Protein AF-Q5Y157-F1 (afdb_monomer)

Structure (mmCIF, N/CA/C/O backbone):
data_AF-Q5Y157-F1
#
_entry.id   AF-Q5Y157-F1
#
loop_
_atom_site.group_PDB
_atom_site.id
_atom_site.type_symbol
_atom_site.label_atom_id
_atom_site.label_alt_id
_atom_site.label_comp_id
_atom_site.label_asym_id
_atom_site.label_entity_id
_atom_site.label_seq_id
_atom_site.pdbx_PDB_ins_code
_atom_site.Cartn_x
_atom_site.Cartn_y
_atom_site.Cartn_z
_atom_site.occupancy
_atom_site.B_iso_or_equiv
_atom_site.auth_seq_id
_atom_site.auth_comp_id
_atom_site.auth_asym_id
_atom_site.auth_atom_id
_atom_site.pdbx_PDB_model_num
ATOM 1 N N . MET A 1 1 ? 39.572 37.199 -16.448 1.00 66.06 1 MET A N 1
ATOM 2 C CA . MET A 1 1 ? 38.374 36.848 -17.246 1.00 66.06 1 MET A CA 1
ATOM 3 C C . MET A 1 1 ? 37.875 35.382 -17.143 1.00 66.06 1 MET A C 1
ATOM 5 O O . MET A 1 1 ? 37.014 35.049 -17.941 1.00 66.06 1 MET A O 1
ATOM 9 N N . PRO A 1 2 ? 38.259 34.514 -16.171 1.00 77.75 2 PRO A N 1
ATOM 10 C CA . PRO A 1 2 ? 37.656 33.168 -16.061 1.00 77.75 2 PRO A CA 1
ATOM 11 C C . PRO A 1 2 ? 36.491 33.070 -15.055 1.00 77.75 2 PRO A C 1
ATOM 13 O O . PRO A 1 2 ? 35.613 32.232 -15.211 1.00 77.75 2 PRO A O 1
ATOM 16 N N . TRP A 1 3 ? 36.434 33.949 -14.047 1.00 80.25 3 TRP A N 1
ATOM 17 C CA . TRP A 1 3 ? 35.449 33.855 -12.958 1.00 80.25 3 TRP A CA 1
ATOM 18 C C . TRP A 1 3 ? 34.000 34.072 -13.414 1.00 80.25 3 TRP A C 1
ATOM 20 O O . TRP A 1 3 ? 33.101 33.369 -12.970 1.00 80.25 3 TRP A O 1
ATOM 30 N N . LYS A 1 4 ? 33.761 35.008 -14.345 1.00 85.00 4 LYS A N 1
ATOM 31 C CA . LYS A 1 4 ? 32.413 35.263 -14.883 1.00 85.00 4 LYS A CA 1
ATOM 32 C C . LYS A 1 4 ? 31.876 34.053 -15.656 1.00 85.00 4 LYS A C 1
ATOM 34 O O . LYS A 1 4 ? 30.722 33.690 -15.478 1.00 85.00 4 LYS A O 1
ATOM 39 N N . ALA A 1 5 ? 32.724 33.402 -16.455 1.00 84.88 5 ALA A N 1
ATOM 40 C CA . ALA A 1 5 ? 32.369 32.171 -17.157 1.00 84.88 5 ALA A CA 1
ATOM 41 C C . ALA A 1 5 ? 32.117 31.016 -16.176 1.00 84.88 5 ALA A C 1
ATOM 43 O O . ALA A 1 5 ? 31.169 30.260 -16.353 1.00 84.88 5 ALA A O 1
ATOM 44 N N . LEU A 1 6 ? 32.912 30.933 -15.104 1.00 83.56 6 LEU A N 1
ATOM 45 C C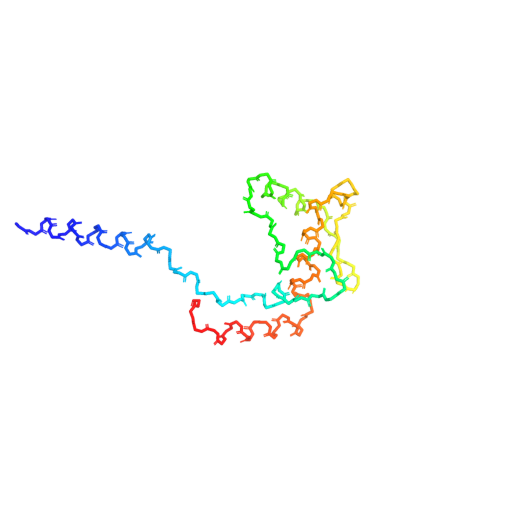A . LEU A 1 6 ? 32.748 29.930 -14.054 1.00 83.56 6 LEU A CA 1
ATOM 46 C C . LEU A 1 6 ? 31.437 30.130 -13.281 1.00 83.56 6 LEU A C 1
ATOM 48 O O . LEU A 1 6 ? 30.729 29.163 -13.040 1.00 83.56 6 LEU A O 1
ATOM 52 N N . MET A 1 7 ? 31.053 31.376 -12.988 1.00 85.44 7 MET A N 1
ATOM 53 C CA . MET A 1 7 ? 29.752 31.709 -12.394 1.00 85.44 7 MET A CA 1
ATOM 54 C C . MET A 1 7 ? 28.578 31.364 -13.309 1.00 85.44 7 MET A C 1
ATOM 56 O O . MET A 1 7 ? 27.591 30.809 -12.836 1.00 85.44 7 MET A O 1
ATOM 60 N N . ILE A 1 8 ? 28.688 31.637 -14.612 1.00 83.69 8 ILE A N 1
ATOM 61 C CA . ILE A 1 8 ? 27.650 31.275 -15.589 1.00 83.69 8 ILE A CA 1
ATOM 62 C C . ILE A 1 8 ? 27.525 29.750 -15.701 1.00 83.69 8 ILE A C 1
ATOM 64 O O . ILE A 1 8 ? 26.412 29.233 -15.698 1.00 83.69 8 ILE A O 1
ATOM 68 N N . LEU A 1 9 ? 28.645 29.022 -15.732 1.00 82.56 9 LEU A N 1
ATOM 69 C CA . LEU A 1 9 ? 28.658 27.558 -15.748 1.00 82.56 9 LEU A CA 1
ATOM 70 C C . LEU A 1 9 ? 28.011 26.979 -14.481 1.00 82.56 9 LEU A C 1
ATOM 72 O O . LEU A 1 9 ? 27.213 26.048 -14.563 1.00 82.56 9 LEU A O 1
ATOM 76 N N . LEU A 1 10 ? 28.317 27.557 -13.317 1.00 80.75 10 LEU A N 1
ATOM 77 C CA . LEU A 1 10 ? 27.784 27.114 -12.031 1.00 80.75 10 LEU A CA 1
ATOM 78 C C . LEU A 1 10 ? 26.271 27.370 -11.949 1.00 80.75 10 LEU A C 1
ATOM 80 O O . LEU A 1 10 ? 25.532 26.463 -11.572 1.00 80.75 10 LEU A O 1
ATOM 84 N N . LEU A 1 11 ? 25.793 28.528 -12.425 1.00 79.31 11 LEU A N 1
ATOM 85 C CA . LEU A 1 11 ? 24.358 28.815 -12.569 1.00 79.31 11 LEU A CA 1
ATOM 86 C C . LEU A 1 11 ? 23.661 27.873 -13.569 1.00 79.31 11 LEU A C 1
ATOM 88 O O . LEU A 1 11 ? 22.538 27.426 -13.344 1.00 79.31 11 LEU A O 1
ATOM 92 N N . PHE A 1 12 ? 24.310 27.549 -14.688 1.00 72.50 12 PHE A N 1
ATOM 93 C CA . PHE A 1 12 ? 23.736 26.648 -15.689 1.00 72.50 12 PHE A CA 1
ATOM 94 C C . PHE A 1 12 ? 23.674 25.198 -15.180 1.00 72.50 12 PHE A C 1
ATOM 96 O O . PHE A 1 12 ? 22.712 24.475 -15.421 1.00 72.50 12 PHE A O 1
ATOM 103 N N . SER A 1 13 ? 24.668 24.774 -14.399 1.00 66.62 13 SER A N 1
ATOM 104 C CA . SER A 1 13 ? 24.667 23.456 -13.759 1.00 66.62 13 SER A CA 1
ATOM 105 C C . SER A 1 13 ? 23.609 23.334 -12.655 1.00 66.62 13 SER A C 1
ATOM 107 O O . SER A 1 13 ? 22.943 22.304 -12.555 1.00 66.62 13 SER A O 1
ATOM 109 N N . SER A 1 14 ? 23.385 24.394 -11.870 1.00 63.56 14 SER A N 1
ATOM 110 C CA . SER A 1 14 ? 22.381 24.397 -10.802 1.00 63.56 14 SER A CA 1
ATOM 111 C C . SER A 1 14 ? 20.953 24.507 -11.342 1.00 63.56 14 SER A C 1
ATOM 113 O O . SER A 1 14 ? 20.039 23.906 -10.778 1.00 63.56 14 SER A O 1
ATOM 115 N N . THR A 1 15 ? 20.752 25.179 -12.480 1.00 60.84 15 THR A N 1
ATOM 116 C CA . THR A 1 15 ? 19.462 25.160 -13.191 1.00 60.84 15 THR A CA 1
ATOM 117 C C . THR A 1 15 ? 19.161 23.776 -13.764 1.00 60.84 15 THR A C 1
ATOM 119 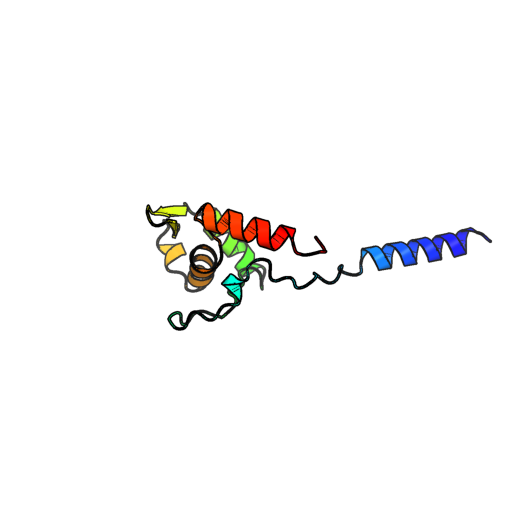O O . THR A 1 15 ? 18.060 23.276 -13.571 1.00 60.84 15 THR A O 1
ATOM 122 N N . GLN A 1 16 ? 20.141 23.075 -14.343 1.00 56.38 16 GLN A N 1
ATOM 123 C CA . GLN A 1 16 ? 19.964 21.686 -14.800 1.00 56.38 16 GLN A CA 1
ATOM 124 C C . GLN A 1 16 ? 19.687 20.701 -13.646 1.00 56.38 16 GLN A C 1
ATOM 126 O O . GLN A 1 16 ? 18.966 19.724 -13.838 1.00 56.38 16 GLN A O 1
ATOM 131 N N . ALA A 1 17 ? 20.216 20.961 -12.444 1.00 54.53 17 ALA A N 1
ATOM 132 C CA . ALA A 1 17 ? 19.930 20.170 -11.242 1.00 54.53 17 ALA A CA 1
ATOM 133 C C . ALA A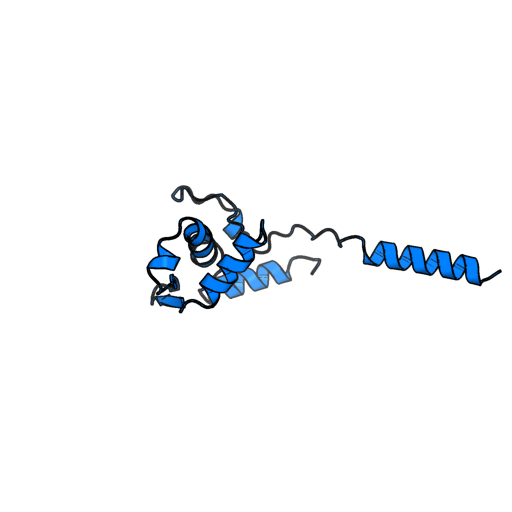 1 17 ? 18.547 20.459 -10.625 1.00 54.53 17 ALA A C 1
ATOM 135 O O . ALA A 1 17 ? 18.016 19.622 -9.897 1.00 54.53 17 ALA A O 1
ATOM 136 N N . THR A 1 18 ? 17.968 21.629 -10.910 1.00 48.66 18 THR A N 1
ATOM 137 C CA . THR A 1 18 ? 16.651 22.063 -10.410 1.00 48.66 18 THR A CA 1
ATOM 138 C C . THR A 1 18 ? 15.536 21.946 -11.443 1.00 48.66 18 THR A C 1
ATOM 140 O O . THR A 1 18 ? 14.371 22.116 -11.087 1.00 48.66 18 THR A O 1
ATOM 143 N N . ILE A 1 19 ? 15.838 21.582 -12.696 1.00 46.62 19 ILE A N 1
ATOM 144 C CA . ILE A 1 19 ? 14.820 21.024 -13.585 1.00 46.62 19 ILE A CA 1
ATOM 145 C C . ILE A 1 19 ? 14.368 19.730 -12.909 1.00 46.62 19 ILE A C 1
ATOM 147 O O . ILE A 1 19 ? 15.183 18.808 -12.798 1.00 46.62 19 ILE A O 1
ATOM 151 N N . PRO A 1 20 ? 13.105 19.615 -12.451 1.00 45.97 20 PRO A N 1
ATOM 152 C CA . PRO A 1 20 ? 12.600 18.321 -12.046 1.00 45.97 20 PRO A CA 1
ATOM 153 C C . PRO A 1 20 ? 12.775 17.455 -13.282 1.00 45.97 20 PRO A C 1
ATOM 155 O O . PRO A 1 20 ? 12.138 17.732 -14.304 1.00 45.97 20 PRO A O 1
ATOM 158 N N . ARG A 1 21 ? 13.705 16.484 -13.235 1.00 50.16 21 ARG A N 1
ATOM 159 C CA . ARG A 1 21 ? 13.812 15.434 -14.249 1.00 50.16 21 ARG A CA 1
ATOM 160 C C . ARG A 1 21 ? 12.381 15.012 -14.463 1.00 50.16 21 ARG A C 1
ATOM 162 O O . ARG A 1 21 ? 11.786 14.502 -13.516 1.00 50.16 21 ARG A O 1
ATOM 169 N N . ARG A 1 22 ? 11.800 15.391 -15.612 1.00 47.72 22 ARG A N 1
ATOM 170 C CA . ARG A 1 22 ? 10.385 15.177 -15.915 1.00 47.72 22 ARG A CA 1
ATOM 171 C C . ARG A 1 22 ? 10.147 13.745 -15.510 1.00 47.72 22 ARG A C 1
ATOM 173 O O . ARG A 1 22 ? 10.757 12.882 -16.133 1.00 47.72 22 ARG A O 1
ATOM 180 N N . TRP A 1 23 ? 9.403 13.537 -14.421 1.00 47.28 23 TRP A N 1
ATOM 181 C CA . TRP A 1 23 ? 9.147 12.214 -13.878 1.00 47.28 23 TRP A CA 1
ATOM 182 C C . TRP A 1 23 ? 8.636 11.441 -15.072 1.00 47.28 23 TRP A C 1
ATOM 184 O O . TRP A 1 23 ? 7.576 11.786 -15.609 1.00 47.28 23 TRP A O 1
ATOM 194 N N . ASN A 1 24 ? 9.481 10.570 -15.623 1.00 48.09 24 ASN A N 1
ATOM 195 C CA . ASN A 1 24 ? 9.169 9.917 -16.873 1.00 48.09 24 ASN A CA 1
ATOM 196 C C . ASN A 1 24 ? 7.916 9.138 -16.500 1.00 48.09 24 ASN A C 1
ATOM 198 O O . ASN A 1 24 ? 7.965 8.347 -15.559 1.00 48.09 24 ASN A O 1
ATOM 202 N N . ARG A 1 25 ? 6.762 9.508 -17.072 1.00 55.06 25 ARG A N 1
ATOM 203 C CA . ARG A 1 25 ? 5.433 9.066 -16.618 1.00 55.06 25 ARG A CA 1
ATOM 204 C C . ARG A 1 25 ? 5.207 7.600 -16.997 1.00 55.06 25 ARG A C 1
ATOM 206 O O . ARG A 1 25 ? 4.173 7.255 -17.555 1.00 55.06 25 ARG A O 1
ATOM 213 N N . ALA A 1 26 ? 6.192 6.745 -16.752 1.00 59.16 26 ALA A N 1
ATOM 214 C CA . ALA A 1 26 ? 6.003 5.323 -16.647 1.00 59.16 26 ALA A CA 1
ATOM 215 C C . ALA A 1 26 ? 5.065 5.114 -15.449 1.00 59.16 26 ALA A C 1
ATOM 217 O O . ALA A 1 26 ? 5.415 5.494 -14.325 1.00 59.16 26 ALA A O 1
ATOM 218 N N . PRO A 1 27 ? 3.845 4.603 -15.670 1.00 72.19 27 PRO A N 1
ATOM 219 C CA . PRO A 1 27 ? 2.930 4.316 -14.582 1.00 72.19 27 PRO A CA 1
ATOM 220 C C . PRO A 1 27 ? 3.540 3.195 -13.740 1.00 72.19 27 PRO A C 1
ATOM 222 O O . PRO A 1 27 ? 3.461 2.024 -14.104 1.00 72.19 27 PRO A O 1
ATOM 225 N N . LEU A 1 28 ? 4.159 3.56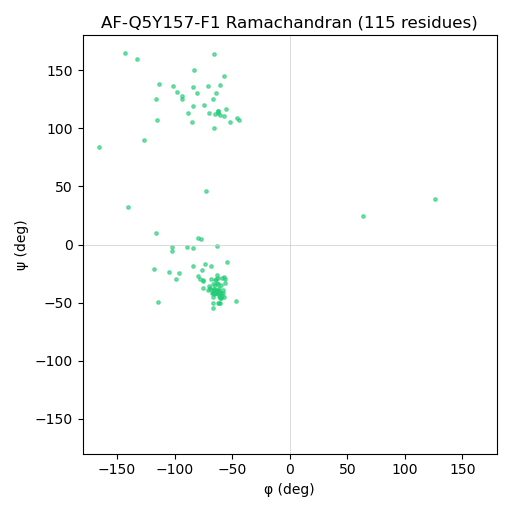1 -12.613 1.00 80.75 28 LEU A N 1
ATOM 226 C CA . LEU A 1 28 ? 4.827 2.615 -11.712 1.00 80.75 28 LEU A CA 1
ATOM 227 C C . LEU A 1 28 ? 3.861 1.551 -11.185 1.00 80.75 28 LEU A C 1
ATOM 229 O O . LEU A 1 28 ? 4.253 0.423 -10.920 1.00 80.75 28 LEU A O 1
ATOM 233 N N . PHE A 1 29 ? 2.583 1.910 -11.076 1.00 82.81 29 PHE A N 1
ATOM 234 C CA . PHE A 1 29 ? 1.504 1.007 -10.716 1.00 82.81 29 PHE A CA 1
ATOM 235 C C . PHE A 1 29 ? 0.402 1.092 -11.773 1.00 82.81 29 PHE A C 1
ATOM 237 O O . PHE A 1 29 ? -0.532 1.882 -11.632 1.00 82.81 29 PHE A O 1
ATOM 244 N N . PRO A 1 30 ? 0.450 0.262 -12.830 1.00 80.00 30 PRO A N 1
ATOM 245 C CA . PRO A 1 30 ? -0.590 0.247 -13.861 1.00 80.00 30 PRO A CA 1
ATOM 246 C C . PRO A 1 30 ? -1.991 -0.033 -13.295 1.00 80.00 30 PRO A C 1
ATOM 248 O O . PRO A 1 30 ? -2.991 0.434 -13.836 1.00 80.00 30 PRO A O 1
ATOM 251 N N . ALA A 1 31 ? -2.062 -0.763 -12.175 1.00 79.25 31 ALA A N 1
ATOM 252 C CA . ALA A 1 31 ? -3.301 -1.044 -11.455 1.00 79.25 31 ALA A CA 1
ATOM 253 C C . ALA A 1 31 ? -3.992 0.221 -10.919 1.00 79.25 31 ALA A C 1
ATOM 255 O O . ALA A 1 31 ? -5.219 0.231 -10.856 1.00 79.25 31 ALA A O 1
ATOM 256 N N . ALA A 1 32 ? -3.238 1.283 -10.602 1.00 79.06 32 ALA A N 1
ATOM 257 C CA . ALA A 1 32 ? -3.799 2.553 -10.147 1.00 79.06 32 ALA A CA 1
ATOM 258 C C . ALA A 1 32 ? -4.689 3.188 -11.215 1.00 79.06 32 ALA A C 1
ATOM 260 O O . ALA A 1 32 ? -5.747 3.690 -10.888 1.00 79.06 32 ALA A O 1
ATOM 261 N N . HIS A 1 33 ? -4.301 3.098 -12.490 1.00 73.12 33 HIS A N 1
ATOM 262 C CA . HIS A 1 33 ? -5.003 3.745 -13.601 1.00 73.12 33 HIS A CA 1
ATOM 263 C C . HIS A 1 33 ? -6.103 2.885 -14.232 1.00 73.12 33 HIS A C 1
ATOM 265 O O . HIS A 1 33 ? -6.763 3.320 -15.179 1.00 73.12 33 HIS A O 1
ATOM 271 N N . ARG A 1 34 ? -6.294 1.643 -13.765 1.00 69.56 34 ARG A N 1
ATOM 272 C CA . ARG A 1 34 ? -7.251 0.722 -14.378 1.00 69.56 34 ARG A CA 1
ATOM 273 C C . ARG A 1 34 ? -8.659 0.979 -13.822 1.00 69.56 34 ARG A C 1
ATOM 275 O O . ARG A 1 34 ? -8.874 0.747 -12.633 1.00 69.56 34 ARG A O 1
ATOM 282 N N . PRO A 1 35 ? -9.651 1.353 -14.654 1.00 61.62 35 PRO A N 1
ATOM 283 C CA . PRO A 1 35 ? -11.038 1.456 -14.209 1.00 61.62 35 PRO A CA 1
ATOM 284 C C . PRO A 1 35 ? -11.528 0.094 -13.704 1.00 61.62 35 PRO A C 1
ATOM 286 O O . PRO A 1 35 ? -11.705 -0.845 -14.486 1.00 61.62 35 PRO A O 1
ATOM 289 N N . LYS A 1 36 ? -11.772 -0.033 -12.396 1.00 64.00 36 LYS A N 1
ATOM 290 C CA . LYS A 1 36 ? -12.542 -1.153 -11.847 1.00 64.00 36 LYS A CA 1
ATOM 291 C C . LYS A 1 36 ? -14.016 -0.788 -11.940 1.00 64.00 36 LYS A C 1
ATOM 293 O O . LYS A 1 36 ? -14.516 0.005 -11.156 1.00 64.00 36 LYS A O 1
ATOM 298 N N . ARG A 1 37 ? -14.710 -1.407 -12.897 1.00 57.00 37 ARG A N 1
ATOM 299 C CA . ARG A 1 37 ? -16.143 -1.206 -13.189 1.00 57.00 37 ARG A CA 1
ATOM 300 C C . ARG A 1 37 ? -17.070 -1.411 -11.974 1.00 57.00 37 ARG A C 1
ATOM 302 O O . ARG A 1 37 ? -18.222 -1.007 -12.033 1.00 57.00 37 ARG A O 1
ATOM 309 N N . SER A 1 38 ? -16.578 -2.031 -10.900 1.00 58.78 38 SER A N 1
ATOM 310 C CA . SER A 1 38 ? -17.308 -2.328 -9.663 1.00 58.78 38 SER A CA 1
ATOM 311 C C . SER A 1 38 ? -17.005 -1.390 -8.486 1.00 58.78 38 SER A C 1
ATOM 313 O O . SER A 1 38 ? -17.579 -1.584 -7.420 1.00 58.78 38 SER A O 1
ATOM 315 N N . LEU A 1 39 ? -16.091 -0.420 -8.622 1.00 56.59 39 LEU A N 1
ATOM 316 C CA . LEU A 1 39 ? -15.717 0.492 -7.536 1.00 56.59 39 LEU A CA 1
ATOM 317 C C . LEU A 1 39 ? -16.099 1.928 -7.905 1.00 56.59 39 LEU A C 1
ATOM 319 O O . LEU A 1 39 ? -15.676 2.442 -8.934 1.00 56.59 39 LEU A O 1
ATOM 323 N N . SER A 1 40 ? -16.869 2.585 -7.037 1.00 56.44 40 SER A N 1
ATOM 324 C CA . SER A 1 40 ? -17.241 4.007 -7.129 1.00 56.44 40 SER A CA 1
ATOM 325 C C . SER A 1 40 ? -16.115 4.965 -6.705 1.00 56.44 40 SER A C 1
ATOM 327 O O . SER A 1 40 ? -16.323 6.174 -6.616 1.00 56.44 40 SER A O 1
ATOM 329 N N . LEU A 1 41 ? -14.930 4.428 -6.412 1.00 58.31 41 LEU A N 1
ATOM 330 C CA . LEU A 1 41 ? -13.768 5.165 -5.925 1.00 58.31 41 LEU A CA 1
ATOM 331 C C . LEU A 1 41 ? -12.992 5.812 -7.084 1.00 58.31 41 LEU A C 1
ATOM 333 O O . LEU A 1 41 ? -12.993 5.279 -8.198 1.00 58.31 41 LEU A O 1
ATOM 337 N N . PRO A 1 42 ? -12.32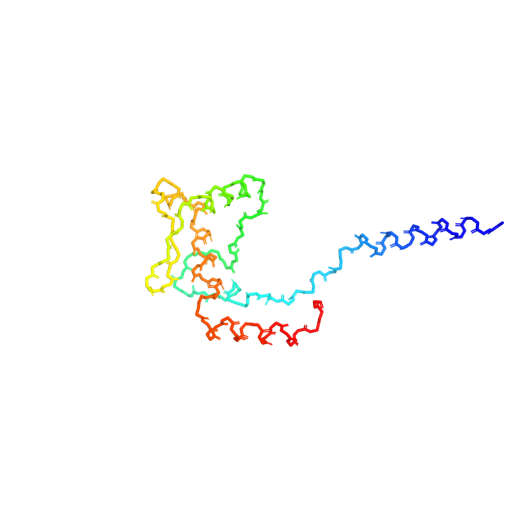9 6.957 -6.838 1.00 56.88 42 PRO A N 1
ATOM 338 C CA . PRO A 1 42 ? -11.622 7.697 -7.872 1.00 56.88 42 PRO A CA 1
ATOM 339 C C . PRO A 1 42 ? -10.566 6.832 -8.563 1.00 56.88 42 PRO A C 1
ATOM 341 O O . PRO A 1 42 ? -9.888 6.020 -7.938 1.00 56.88 42 PRO A O 1
ATOM 344 N N . LEU A 1 43 ? -10.399 7.069 -9.866 1.00 59.16 43 LEU A N 1
ATOM 345 C CA . LEU A 1 43 ? -9.509 6.334 -10.772 1.00 59.16 43 LEU A CA 1
ATOM 346 C C . LEU A 1 43 ? -8.012 6.438 -10.421 1.00 59.16 43 LEU A C 1
ATOM 348 O O . LEU A 1 43 ? -7.192 5.932 -11.172 1.00 59.16 43 LEU A O 1
ATOM 352 N N . ASN A 1 44 ? -7.661 7.190 -9.375 1.00 65.81 44 ASN A N 1
ATOM 353 C CA . ASN A 1 44 ? -6.313 7.385 -8.857 1.00 65.81 44 ASN A CA 1
ATOM 354 C C . ASN A 1 44 ? -6.413 8.018 -7.452 1.00 65.81 44 ASN A C 1
ATOM 356 O O . ASN A 1 44 ? -6.404 9.247 -7.342 1.00 65.81 44 ASN A O 1
ATOM 360 N N . PRO A 1 45 ? -6.613 7.227 -6.386 1.00 72.38 45 PRO A N 1
ATOM 361 C CA . PRO A 1 45 ? -6.670 7.771 -5.036 1.00 72.38 45 PRO A CA 1
ATOM 362 C C . PRO A 1 45 ? -5.296 8.332 -4.644 1.00 72.38 45 PRO A C 1
ATOM 364 O O . PRO A 1 45 ? -4.287 7.634 -4.720 1.00 72.38 45 PRO A O 1
ATOM 367 N N . VAL A 1 46 ? -5.266 9.602 -4.234 1.00 77.38 46 VAL A N 1
ATOM 368 C CA . VAL A 1 46 ? -4.068 10.312 -3.761 1.00 77.38 46 VAL A CA 1
ATOM 369 C C . VAL A 1 46 ? -4.252 10.618 -2.275 1.00 77.38 46 VAL A C 1
ATOM 371 O O . VAL A 1 46 ? -5.350 10.967 -1.854 1.00 77.38 46 VAL A O 1
ATOM 374 N N . LEU A 1 47 ? -3.188 10.438 -1.490 1.00 80.38 47 LEU A N 1
ATOM 375 C CA . LEU A 1 47 ? -3.167 10.607 -0.025 1.00 80.38 47 LEU A CA 1
ATOM 376 C C . LEU A 1 47 ? -2.233 11.743 0.418 1.00 80.38 47 LEU A C 1
ATOM 378 O O . LEU A 1 47 ? -1.856 11.830 1.578 1.00 80.38 47 LEU A O 1
ATOM 382 N N . GLN A 1 48 ? -1.753 12.538 -0.535 1.00 84.19 48 GLN A N 1
ATOM 383 C CA . GLN A 1 48 ? -0.680 13.513 -0.335 1.00 84.19 48 GLN A CA 1
ATOM 384 C C . GLN A 1 48 ? -0.966 14.811 -1.101 1.00 84.19 48 GLN A C 1
ATOM 386 O O . GLN A 1 48 ? -0.052 15.446 -1.622 1.00 84.19 48 GL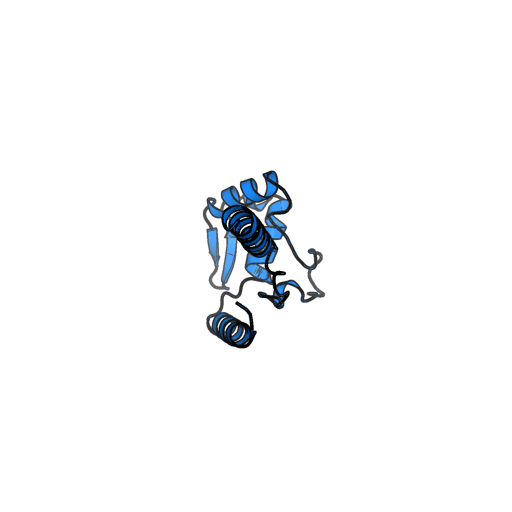N A O 1
ATOM 391 N N . SER A 1 49 ? -2.243 15.178 -1.253 1.00 86.56 49 SER A N 1
ATOM 392 C CA . SER A 1 49 ? -2.623 16.415 -1.945 1.00 86.56 49 SER A CA 1
ATOM 393 C C . SER A 1 49 ? -2.576 17.646 -1.032 1.00 86.56 49 SER A C 1
ATOM 395 O O . SER A 1 49 ? -2.468 18.769 -1.525 1.00 86.56 49 SER A O 1
ATOM 397 N N . SER A 1 50 ? -2.592 17.445 0.288 1.00 90.56 50 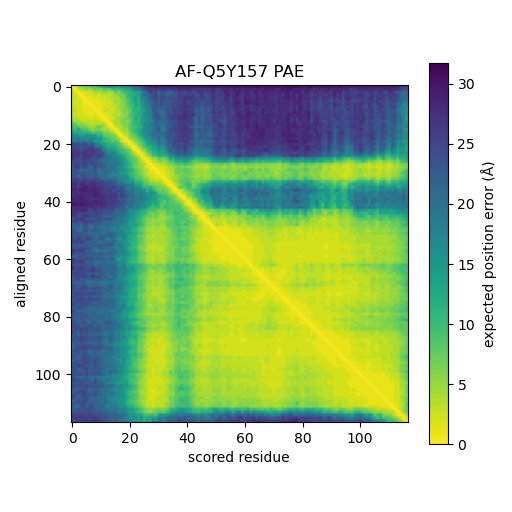SER A N 1
ATOM 398 C CA . SER A 1 50 ? -2.464 18.489 1.306 1.00 90.56 50 SER A CA 1
ATOM 399 C C . SER A 1 50 ? -1.653 17.998 2.509 1.00 90.56 50 SER A C 1
ATOM 401 O O . SER A 1 50 ? -1.457 16.796 2.685 1.00 90.56 50 SER A O 1
ATOM 403 N N . LEU A 1 51 ? -1.197 18.930 3.355 1.00 93.06 51 LEU A N 1
ATOM 404 C CA . LEU A 1 51 ? -0.519 18.594 4.613 1.00 93.06 51 LEU A CA 1
ATOM 405 C C . LEU A 1 51 ? -1.417 17.741 5.522 1.00 93.06 51 LEU A C 1
ATOM 407 O O . LEU A 1 51 ? -0.968 16.721 6.026 1.00 93.06 51 LEU A O 1
ATOM 411 N N . GLU A 1 52 ? -2.692 18.115 5.644 1.00 91.69 52 GLU A N 1
ATOM 412 C CA . GLU A 1 52 ? -3.687 17.389 6.441 1.00 91.69 52 GLU A CA 1
ATOM 413 C C . GLU A 1 52 ? -3.832 15.925 5.984 1.00 91.69 52 GLU A C 1
ATOM 415 O O . GLU A 1 52 ? -3.959 15.020 6.802 1.00 91.69 52 GLU A O 1
ATOM 420 N N . GLU A 1 53 ? -3.793 15.659 4.672 1.00 90.25 53 GLU A N 1
ATOM 421 C CA . GLU A 1 53 ? -3.837 14.282 4.163 1.00 90.25 53 GLU A CA 1
ATOM 422 C C . GLU A 1 53 ? -2.566 13.494 4.476 1.00 90.25 53 GLU A C 1
ATOM 424 O O . GLU A 1 53 ? -2.647 12.305 4.777 1.00 90.25 53 GLU A O 1
ATOM 429 N N . VAL A 1 54 ? -1.403 14.146 4.418 1.00 91.25 54 VAL A N 1
ATOM 430 C CA . VAL A 1 54 ? -0.123 13.518 4.763 1.00 91.25 54 VAL A CA 1
ATOM 431 C C . VAL A 1 54 ? -0.080 13.178 6.252 1.00 91.25 54 VAL A C 1
ATOM 433 O O . VAL A 1 54 ? 0.315 12.072 6.604 1.00 91.25 54 VAL A O 1
ATOM 436 N N . GLU A 1 55 ? -0.508 14.094 7.119 1.00 93.88 55 GLU A N 1
ATOM 437 C CA . GLU A 1 55 ? -0.612 13.862 8.565 1.00 93.88 55 GLU A CA 1
ATOM 438 C C . GLU A 1 55 ? -1.563 12.704 8.870 1.00 93.88 55 GLU A C 1
ATOM 440 O O . GLU A 1 55 ? -1.187 11.776 9.587 1.00 93.88 55 GLU A O 1
ATOM 445 N N . LEU A 1 56 ? -2.738 12.684 8.234 1.00 93.12 56 LEU A N 1
ATOM 446 C CA . LEU A 1 56 ? -3.666 11.565 8.356 1.00 93.12 56 LEU A CA 1
ATOM 447 C C . LEU A 1 56 ? -3.047 10.256 7.846 1.00 93.12 56 LEU A C 1
ATOM 449 O O . LEU A 1 56 ? -3.224 9.215 8.464 1.00 93.12 56 LEU A O 1
ATOM 453 N N . LEU A 1 57 ? -2.297 10.269 6.740 1.00 92.62 57 LEU A N 1
ATOM 454 C CA . LEU A 1 57 ? -1.598 9.075 6.262 1.00 92.62 57 LEU A CA 1
ATOM 455 C C . LEU A 1 57 ? -0.613 8.545 7.310 1.00 92.62 57 LEU A C 1
ATOM 457 O O . LEU A 1 57 ? -0.541 7.333 7.504 1.00 92.62 57 LEU A O 1
ATOM 461 N N . TYR A 1 58 ? 0.128 9.423 7.987 1.00 93.25 58 TYR A N 1
ATOM 462 C CA . TYR A 1 58 ? 0.997 9.011 9.088 1.00 93.25 58 TYR A CA 1
ATOM 463 C C . TYR A 1 58 ? 0.200 8.375 10.222 1.00 93.25 58 TYR A C 1
ATOM 465 O O . TYR A 1 58 ? 0.593 7.319 10.707 1.00 93.25 58 TYR A O 1
ATOM 473 N N . GLU A 1 59 ? -0.926 8.968 10.601 1.00 94.31 59 GLU A N 1
ATOM 474 C CA . GLU A 1 59 ? -1.802 8.424 11.637 1.00 94.31 59 GLU A CA 1
ATOM 475 C C . GLU A 1 59 ? -2.341 7.036 11.259 1.00 94.31 59 GLU A C 1
ATOM 477 O O . GLU A 1 59 ? -2.220 6.098 12.041 1.00 94.31 59 GLU A O 1
ATOM 482 N N . LEU A 1 60 ? -2.814 6.854 10.022 1.00 92.69 60 LEU A N 1
ATOM 483 C CA . LEU A 1 60 ? -3.284 5.559 9.511 1.00 92.69 60 LEU A CA 1
ATOM 484 C C . LEU A 1 60 ? -2.169 4.499 9.460 1.00 92.69 60 LEU A C 1
ATOM 486 O O . LEU A 1 60 ? -2.449 3.316 9.627 1.00 92.69 60 LEU A O 1
ATOM 490 N N . LEU A 1 61 ? -0.919 4.899 9.199 1.00 91.38 61 LEU A N 1
ATOM 491 C CA . LEU A 1 61 ? 0.238 3.993 9.188 1.00 91.38 61 LEU A CA 1
ATOM 492 C C . LEU A 1 61 ? 0.730 3.632 10.593 1.00 91.38 61 LEU A C 1
ATOM 494 O O . LEU A 1 61 ? 1.308 2.562 10.779 1.00 91.38 61 LEU A O 1
ATOM 498 N N . LEU A 1 62 ? 0.553 4.541 11.552 1.00 93.38 62 LEU A N 1
ATOM 499 C CA . LEU A 1 62 ? 0.864 4.320 12.963 1.00 93.38 62 LEU A CA 1
ATOM 500 C C . LEU A 1 62 ? -0.234 3.522 13.668 1.00 93.38 62 LEU A C 1
ATOM 502 O O . LEU A 1 62 ? 0.060 2.811 14.630 1.00 93.38 62 LEU A O 1
ATOM 506 N N . ALA A 1 63 ? -1.473 3.617 13.185 1.00 89.62 63 ALA A N 1
ATOM 507 C CA . ALA A 1 63 ? -2.558 2.757 13.609 1.00 89.62 63 ALA A CA 1
ATOM 508 C C . ALA A 1 63 ? -2.205 1.298 13.297 1.00 89.62 63 ALA A C 1
ATOM 510 O O . ALA A 1 63 ? -1.659 0.985 12.241 1.00 89.62 63 ALA A O 1
ATOM 511 N N . GLU A 1 64 ? -2.492 0.394 14.230 1.00 92.12 64 GLU A N 1
ATOM 512 C CA . GLU A 1 64 ? -2.210 -1.030 14.059 1.00 92.12 64 GLU A CA 1
ATOM 513 C C . GLU A 1 64 ? -2.883 -1.546 12.772 1.00 92.12 64 GLU A C 1
ATOM 515 O O . GLU A 1 64 ? -4.111 -1.514 12.631 1.00 92.12 64 GLU A O 1
ATOM 520 N N . ILE A 1 65 ? -2.061 -1.992 11.817 1.00 92.12 65 ILE A N 1
ATOM 521 C CA . ILE A 1 65 ? -2.513 -2.508 10.524 1.00 92.12 65 ILE A CA 1
ATOM 522 C C . ILE A 1 65 ? -2.658 -4.022 10.616 1.00 92.12 65 ILE A C 1
ATOM 524 O O . ILE A 1 65 ? -1.709 -4.734 10.950 1.00 92.12 65 ILE A O 1
ATOM 528 N N . GLU A 1 66 ? -3.825 -4.520 10.227 1.00 93.62 66 GLU A N 1
ATOM 529 C CA . GLU A 1 66 ? -4.100 -5.944 10.123 1.00 93.62 66 GLU A CA 1
ATOM 530 C C . GLU A 1 66 ? -4.022 -6.407 8.665 1.00 93.62 66 GLU A C 1
ATOM 532 O O . GLU A 1 66 ? -4.523 -5.755 7.743 1.00 93.62 66 GLU A O 1
ATOM 537 N N . ILE A 1 67 ? -3.379 -7.556 8.451 1.00 93.75 67 ILE A N 1
ATOM 538 C CA . ILE A 1 67 ? -3.331 -8.232 7.156 1.00 93.75 67 ILE A CA 1
ATOM 539 C C . ILE A 1 67 ? -4.061 -9.561 7.303 1.00 93.75 67 ILE A C 1
ATOM 541 O O . ILE A 1 67 ? -3.559 -10.501 7.916 1.00 93.75 67 ILE A O 1
ATOM 545 N N . SER A 1 68 ? -5.249 -9.634 6.714 1.00 93.81 68 SER A N 1
ATOM 546 C CA . SER A 1 68 ? -6.065 -10.851 6.703 1.00 93.81 68 SER A CA 1
ATOM 547 C C . SER A 1 68 ? -5.412 -11.992 5.896 1.00 93.81 68 SER A C 1
ATOM 549 O O . SER A 1 68 ? -4.546 -11.739 5.050 1.00 93.81 68 SER A O 1
ATOM 551 N N . PRO A 1 69 ? -5.866 -13.252 6.067 1.00 94.56 69 PRO A N 1
ATOM 552 C CA . PRO A 1 69 ? -5.402 -14.391 5.264 1.00 94.56 69 PRO A CA 1
ATOM 553 C C . PRO A 1 69 ? -5.577 -14.198 3.749 1.00 94.56 69 PRO A C 1
ATOM 555 O O . PRO A 1 69 ? -4.766 -14.680 2.959 1.00 94.56 69 PRO A O 1
ATOM 558 N N . ASP A 1 70 ? -6.590 -13.426 3.343 1.00 93.62 70 ASP A N 1
ATOM 559 C CA . ASP A 1 70 ? -6.852 -13.065 1.944 1.00 93.62 70 ASP A CA 1
ATOM 560 C C . ASP A 1 70 ? -5.960 -11.919 1.433 1.00 93.62 70 ASP A C 1
ATOM 562 O O . ASP A 1 70 ? -6.115 -11.448 0.302 1.00 93.62 70 ASP A O 1
ATOM 566 N N . LEU A 1 71 ? -4.997 -11.480 2.250 1.00 93.50 71 LEU A N 1
ATOM 567 C CA . LEU A 1 71 ? -4.093 -10.359 2.002 1.00 93.50 71 LEU A CA 1
ATOM 568 C C . LEU A 1 71 ? -4.826 -9.015 1.892 1.00 93.50 71 LEU A C 1
ATOM 570 O O . LEU A 1 71 ? -4.332 -8.085 1.253 1.00 93.50 71 LEU A O 1
ATOM 574 N N . MET A 1 72 ? -6.012 -8.879 2.481 1.00 93.62 72 MET A N 1
ATOM 575 C CA . MET A 1 72 ? -6.664 -7.577 2.629 1.00 93.62 72 MET A CA 1
ATOM 576 C C . MET A 1 72 ? -6.063 -6.842 3.821 1.00 93.62 72 MET A C 1
ATOM 578 O O . MET A 1 72 ? -5.934 -7.425 4.896 1.00 93.62 72 MET A O 1
ATOM 582 N N . ILE A 1 73 ? -5.681 -5.589 3.582 1.00 93.00 73 ILE A N 1
ATOM 583 C CA . ILE A 1 73 ? -5.113 -4.672 4.566 1.00 93.00 73 ILE A CA 1
ATOM 584 C C . ILE A 1 73 ? -6.258 -3.849 5.155 1.00 93.00 73 ILE A C 1
ATOM 586 O O . ILE A 1 73 ? -6.988 -3.198 4.399 1.00 93.00 73 ILE A O 1
ATOM 590 N N . SER A 1 74 ? -6.389 -3.861 6.474 1.00 93.31 74 SER A N 1
ATOM 591 C CA . SER A 1 74 ? -7.359 -3.070 7.232 1.00 93.31 74 SER A CA 1
ATOM 592 C C . SER A 1 74 ? -6.688 -2.375 8.410 1.00 93.31 74 SER A C 1
ATOM 594 O O . SER A 1 74 ? -5.605 -2.758 8.847 1.00 93.31 74 SER A O 1
ATOM 596 N N . ILE A 1 75 ? -7.336 -1.326 8.903 1.00 94.56 75 ILE A N 1
ATOM 597 C CA . ILE A 1 75 ? -6.918 -0.601 10.101 1.00 94.56 75 ILE A CA 1
ATOM 598 C C . ILE A 1 75 ? -7.763 -1.133 11.250 1.00 94.56 75 ILE A C 1
ATOM 600 O O . ILE A 1 75 ? -8.978 -1.257 11.097 1.00 94.56 75 ILE A O 1
ATOM 604 N N . LYS A 1 76 ? -7.119 -1.487 12.362 1.00 91.94 76 LYS A N 1
ATOM 605 C CA . LYS A 1 76 ? -7.801 -2.053 13.532 1.00 91.94 76 LYS A CA 1
ATOM 606 C C . LYS A 1 76 ? -8.565 -1.004 14.338 1.00 91.94 76 LYS A C 1
ATOM 608 O O . LYS A 1 76 ? -9.579 -1.318 14.948 1.00 91.94 76 LYS A O 1
ATOM 613 N N . ASP A 1 77 ? -8.064 0.226 14.345 1.00 94.25 77 ASP A N 1
ATOM 614 C CA . ASP A 1 77 ? -8.735 1.368 14.957 1.00 94.25 77 ASP A CA 1
ATOM 615 C C . ASP A 1 77 ? -10.041 1.676 14.205 1.00 94.25 77 ASP A C 1
ATOM 617 O O . ASP A 1 77 ? -10.021 2.080 13.038 1.00 94.25 77 ASP A O 1
ATOM 621 N N . GLU A 1 78 ? -11.176 1.448 14.870 1.00 91.88 78 GLU A N 1
ATOM 622 C CA . GLU A 1 78 ? -12.511 1.627 14.292 1.00 91.88 78 GLU A CA 1
ATOM 623 C C . GLU A 1 78 ? -12.828 3.097 13.989 1.00 91.88 78 GLU A C 1
ATOM 625 O O . GLU A 1 78 ? -13.493 3.384 12.987 1.00 91.88 78 GLU A O 1
ATOM 630 N N . GLU A 1 79 ? -12.333 4.034 14.805 1.00 93.25 79 GLU A N 1
ATOM 631 C CA . GLU A 1 79 ? -12.558 5.464 14.593 1.00 93.25 79 GLU A CA 1
ATOM 632 C C . GLU A 1 79 ? -11.851 5.904 13.312 1.00 93.25 79 GLU A C 1
ATOM 634 O O . GLU A 1 79 ? -12.490 6.451 12.405 1.00 93.25 79 GLU A O 1
ATOM 639 N N . LEU A 1 80 ? -10.567 5.562 13.176 1.00 93.12 80 LEU A N 1
ATOM 640 C CA . LEU A 1 80 ? -9.784 5.853 11.976 1.00 93.12 80 LEU A CA 1
ATOM 641 C C . LEU A 1 80 ? -10.318 5.121 10.742 1.00 93.12 80 LEU A C 1
ATOM 643 O O . LEU A 1 80 ? -10.406 5.714 9.663 1.00 93.12 80 LEU A O 1
ATOM 647 N N . ALA A 1 81 ? -10.720 3.854 10.882 1.00 90.81 81 ALA A N 1
ATOM 648 C CA . ALA A 1 81 ? -11.272 3.064 9.783 1.00 90.81 81 ALA A CA 1
ATOM 649 C C . ALA A 1 81 ? -12.604 3.627 9.256 1.00 90.81 81 ALA A C 1
ATOM 651 O O . ALA A 1 81 ? -12.899 3.495 8.064 1.00 90.81 81 ALA A O 1
ATOM 652 N N . SER A 1 82 ? -13.396 4.278 10.115 1.00 89.94 82 SER A N 1
ATOM 653 C CA . SER A 1 82 ? -14.679 4.885 9.741 1.00 89.94 82 SER A CA 1
ATOM 654 C C . SER A 1 82 ? -14.538 6.172 8.917 1.00 89.94 82 SER A C 1
ATOM 656 O O . SER A 1 82 ? -15.491 6.605 8.256 1.00 89.94 82 SER A O 1
ATOM 658 N N . LEU A 1 83 ? -13.352 6.794 8.910 1.00 92.25 83 LEU A N 1
ATOM 659 C CA . LEU A 1 83 ? -13.129 8.044 8.199 1.00 92.25 83 LEU A CA 1
ATOM 660 C C . LEU A 1 83 ? -13.308 7.858 6.693 1.00 92.25 83 LEU A C 1
ATOM 662 O O . LEU A 1 83 ? -12.654 7.043 6.043 1.00 92.25 83 LEU A O 1
ATOM 666 N N . ARG A 1 84 ? -14.104 8.735 6.076 1.00 87.38 84 ARG A N 1
ATOM 667 C CA . ARG A 1 84 ? -14.266 8.750 4.613 1.00 87.38 84 ARG A CA 1
ATOM 668 C C . ARG A 1 84 ? -12.927 8.900 3.880 1.00 87.38 84 ARG A C 1
ATOM 670 O O . ARG A 1 84 ? -12.764 8.348 2.795 1.00 87.38 84 ARG A O 1
ATOM 677 N N . LYS A 1 85 ? -11.970 9.626 4.470 1.00 85.38 85 LYS A N 1
ATOM 678 C CA . LYS A 1 85 ? -10.612 9.793 3.929 1.00 85.38 85 LYS A CA 1
ATOM 679 C C . LYS A 1 85 ? -9.796 8.485 3.980 1.00 85.38 85 LYS A C 1
ATOM 681 O O . LYS A 1 85 ? -9.011 8.240 3.065 1.00 85.38 85 LYS A O 1
ATOM 686 N N . ALA A 1 86 ? -10.048 7.595 4.946 1.00 88.94 86 ALA A N 1
ATOM 687 C CA . ALA A 1 86 ? -9.397 6.283 5.038 1.00 88.94 86 ALA A CA 1
ATOM 688 C C . ALA A 1 86 ? -9.809 5.321 3.904 1.00 88.94 86 ALA A C 1
ATOM 690 O O . ALA A 1 86 ? -9.067 4.396 3.569 1.00 88.94 86 ALA A O 1
ATOM 691 N N . LEU A 1 87 ? -10.932 5.575 3.215 1.00 87.69 87 LEU A N 1
ATOM 692 C CA . LEU A 1 87 ? -11.321 4.805 2.026 1.00 87.69 87 LEU A CA 1
ATOM 693 C C . LEU A 1 87 ? -10.280 4.892 0.904 1.00 87.69 87 LEU A C 1
ATOM 695 O O . LEU A 1 87 ? -10.065 3.907 0.198 1.00 87.69 87 LEU A O 1
ATOM 699 N N . ASN A 1 88 ? -9.613 6.041 0.746 1.00 88.00 88 ASN A N 1
ATOM 700 C CA . ASN A 1 88 ? -8.538 6.189 -0.235 1.00 88.00 88 ASN A CA 1
ATOM 701 C C . ASN A 1 88 ? -7.336 5.317 0.141 1.00 88.00 88 ASN A C 1
ATOM 703 O O . ASN A 1 88 ? -6.776 4.653 -0.728 1.00 88.00 88 ASN A O 1
ATOM 707 N N . PHE A 1 89 ? -6.984 5.255 1.429 1.00 89.94 89 PHE A N 1
ATOM 708 C CA . PHE A 1 89 ? -5.916 4.389 1.929 1.00 89.94 89 PHE A CA 1
ATOM 709 C C . PHE A 1 89 ? -6.242 2.918 1.662 1.00 89.94 89 PHE A C 1
ATOM 711 O O . PHE A 1 89 ? -5.468 2.214 1.013 1.00 89.94 89 PHE A O 1
ATOM 718 N N . HIS A 1 90 ? -7.450 2.485 2.031 1.00 89.94 90 HIS A N 1
ATOM 719 C CA . HIS A 1 90 ? -7.932 1.137 1.745 1.00 89.94 90 HIS A CA 1
ATOM 720 C C . HIS A 1 90 ? -7.919 0.827 0.236 1.00 89.94 90 HIS A C 1
ATOM 722 O O . HIS A 1 90 ? -7.494 -0.252 -0.183 1.00 89.94 90 HIS A O 1
ATOM 728 N N . ALA A 1 91 ? -8.335 1.773 -0.611 1.00 87.56 91 ALA A N 1
ATOM 729 C CA . ALA A 1 91 ? -8.317 1.617 -2.063 1.00 87.56 91 ALA A CA 1
ATOM 730 C C . ALA A 1 91 ? -6.894 1.478 -2.627 1.00 87.56 91 ALA A C 1
ATOM 732 O O . ALA A 1 91 ? -6.675 0.650 -3.511 1.00 87.56 91 ALA A O 1
ATOM 733 N N . VAL A 1 92 ? -5.918 2.229 -2.109 1.00 88.19 92 VAL A N 1
ATOM 734 C CA . VAL A 1 92 ? -4.507 2.108 -2.509 1.00 88.19 92 VAL A CA 1
ATOM 735 C C . VAL A 1 92 ? -3.944 0.755 -2.067 1.00 88.19 92 VAL A C 1
ATOM 737 O O . VAL A 1 92 ? -3.477 -0.027 -2.900 1.00 88.19 92 VAL A O 1
ATOM 740 N N . CYS A 1 93 ? -4.052 0.424 -0.781 1.00 90.00 93 CYS A N 1
ATOM 741 C CA . CYS A 1 93 ? -3.501 -0.802 -0.201 1.00 90.00 93 CYS A CA 1
ATOM 742 C C . CYS A 1 93 ? -4.118 -2.080 -0.786 1.00 90.00 93 CYS A C 1
ATOM 744 O O . CYS A 1 93 ? -3.440 -3.101 -0.927 1.00 90.00 93 CYS A O 1
ATOM 746 N N . ASN A 1 94 ? -5.405 -2.046 -1.147 1.00 90.56 94 ASN A N 1
ATOM 747 C CA . ASN A 1 94 ? -6.120 -3.228 -1.630 1.00 90.56 94 ASN A CA 1
ATOM 748 C C . ASN A 1 94 ? -6.369 -3.259 -3.136 1.00 90.56 94 ASN A C 1
ATOM 750 O O . ASN A 1 94 ? -6.524 -4.337 -3.711 1.00 90.56 94 ASN A O 1
ATOM 754 N N . GLY A 1 95 ? -6.385 -2.103 -3.789 1.00 86.25 95 GLY A N 1
ATOM 755 C CA . GLY A 1 95 ? -6.624 -1.983 -5.222 1.00 86.25 95 GLY A CA 1
ATOM 756 C C . GLY A 1 95 ? -5.362 -1.825 -6.061 1.00 86.25 95 GLY A C 1
ATOM 757 O O . GLY A 1 95 ? -5.379 -2.260 -7.214 1.00 86.25 95 GLY A O 1
ATOM 758 N N . VAL A 1 96 ? -4.303 -1.229 -5.501 1.00 87.31 96 VAL A N 1
ATOM 759 C CA . VAL A 1 96 ? -3.119 -0.781 -6.252 1.00 87.31 96 VAL A CA 1
ATOM 760 C C . VAL A 1 96 ? -1.862 -1.554 -5.865 1.00 87.31 96 VAL A C 1
ATOM 762 O O . VAL A 1 96 ? -1.164 -2.050 -6.751 1.00 87.31 96 VAL A O 1
ATOM 765 N N . ILE A 1 97 ? -1.574 -1.672 -4.566 1.00 89.50 97 ILE A N 1
ATOM 766 C CA . ILE A 1 97 ? -0.344 -2.308 -4.081 1.00 89.50 97 ILE A CA 1
ATOM 767 C C . ILE A 1 97 ? -0.452 -3.837 -4.237 1.00 89.50 97 ILE A C 1
ATOM 769 O O . ILE A 1 97 ? -1.351 -4.455 -3.655 1.00 89.50 97 ILE A O 1
ATOM 773 N N . PRO A 1 98 ? 0.439 -4.486 -5.015 1.00 91.44 98 PRO A N 1
ATOM 774 C CA . PRO A 1 98 ? 0.437 -5.937 -5.143 1.00 91.44 98 PRO A CA 1
ATOM 775 C C . PRO A 1 98 ? 0.927 -6.589 -3.848 1.00 91.44 98 PRO A C 1
ATOM 777 O O . PRO A 1 98 ? 1.928 -6.177 -3.272 1.00 91.44 98 PRO A O 1
ATOM 780 N N . LYS A 1 99 ? 0.234 -7.646 -3.417 1.00 92.62 99 LYS A N 1
ATOM 781 C CA . LYS A 1 99 ? 0.536 -8.355 -2.156 1.00 92.62 99 LYS A CA 1
ATOM 782 C C . LYS A 1 99 ? 0.934 -9.808 -2.358 1.00 92.62 99 LYS A C 1
ATOM 784 O O . LYS A 1 99 ? 1.593 -10.402 -1.513 1.00 92.62 99 LYS A O 1
ATOM 789 N N . ARG A 1 100 ? 0.573 -10.392 -3.502 1.00 92.44 100 ARG A N 1
ATOM 790 C CA . ARG A 1 100 ? 0.989 -11.746 -3.871 1.00 92.44 100 ARG A CA 1
ATOM 791 C C . ARG A 1 100 ? 2.374 -11.699 -4.504 1.00 92.44 100 ARG A C 1
ATOM 793 O O . ARG A 1 100 ? 2.617 -10.910 -5.414 1.00 92.44 100 ARG A O 1
ATOM 800 N N . ILE A 1 101 ? 3.246 -12.619 -4.096 1.00 94.56 101 ILE A N 1
ATOM 801 C CA . ILE A 1 101 ? 4.594 -12.800 -4.662 1.00 94.56 101 ILE A CA 1
ATOM 802 C C . ILE A 1 101 ? 4.614 -12.812 -6.205 1.00 94.56 101 ILE A C 1
ATOM 804 O O . ILE A 1 101 ? 5.438 -12.094 -6.776 1.00 94.56 101 ILE A O 1
ATOM 808 N N . PRO A 1 102 ? 3.755 -13.571 -6.921 1.00 95.12 102 PRO A N 1
ATOM 809 C CA . PRO A 1 102 ? 3.762 -13.551 -8.385 1.00 95.12 102 PRO A CA 1
ATOM 810 C C . PRO A 1 102 ? 3.438 -12.173 -8.971 1.00 95.12 102 PRO A C 1
ATOM 812 O O . PRO A 1 102 ? 4.055 -11.780 -9.960 1.00 95.12 102 PRO A O 1
ATOM 815 N N . ASP A 1 103 ? 2.519 -11.425 -8.363 1.00 92.25 103 ASP A N 1
ATOM 816 C CA . ASP A 1 103 ? 2.135 -10.093 -8.837 1.00 92.25 103 ASP A CA 1
ATOM 817 C C . ASP A 1 103 ? 3.252 -9.076 -8.582 1.00 92.25 103 ASP A C 1
ATOM 819 O O . ASP A 1 103 ? 3.558 -8.272 -9.461 1.00 92.25 103 ASP A O 1
ATOM 823 N N . ILE A 1 104 ? 3.930 -9.176 -7.432 1.00 93.81 104 ILE A N 1
ATOM 824 C CA . ILE A 1 104 ? 5.118 -8.373 -7.110 1.00 93.81 104 ILE A CA 1
ATOM 825 C C . ILE A 1 104 ? 6.228 -8.643 -8.132 1.00 93.81 104 ILE A C 1
ATOM 827 O O . ILE A 1 104 ? 6.744 -7.707 -8.731 1.00 93.81 104 ILE A O 1
ATOM 831 N N . ARG A 1 105 ? 6.557 -9.914 -8.403 1.00 94.75 105 ARG A N 1
ATOM 832 C CA . ARG A 1 105 ? 7.596 -10.279 -9.384 1.00 94.75 105 ARG A CA 1
ATOM 833 C C . ARG A 1 105 ? 7.267 -9.786 -10.793 1.00 94.75 105 ARG A C 1
ATOM 835 O O . ARG A 1 105 ? 8.153 -9.287 -11.482 1.00 94.75 105 ARG A O 1
ATOM 842 N N . ARG A 1 106 ? 6.004 -9.908 -11.217 1.00 91.75 106 ARG A N 1
ATOM 843 C CA . ARG A 1 106 ? 5.525 -9.375 -12.503 1.00 91.75 106 ARG A CA 1
ATOM 844 C C . ARG A 1 106 ? 5.689 -7.863 -12.571 1.00 91.75 106 ARG A C 1
ATOM 846 O O . ARG A 1 106 ? 6.179 -7.363 -13.581 1.00 91.75 106 ARG A O 1
ATOM 853 N N . LEU A 1 107 ? 5.320 -7.154 -11.502 1.00 90.81 107 LEU A N 1
ATOM 854 C CA . LEU A 1 107 ? 5.501 -5.711 -11.426 1.00 90.81 107 LEU A CA 1
ATOM 855 C C . LEU A 1 107 ? 6.986 -5.345 -11.505 1.00 90.81 107 LEU A C 1
ATOM 857 O O . LEU A 1 107 ? 7.358 -4.552 -12.358 1.00 90.81 107 LEU A O 1
ATOM 861 N N . SER A 1 108 ? 7.847 -5.971 -10.699 1.00 90.06 108 SER A N 1
ATOM 862 C CA . SER A 1 108 ? 9.292 -5.718 -10.711 1.00 90.06 108 SER A CA 1
ATOM 863 C C . SER A 1 108 ? 9.918 -5.944 -12.088 1.00 90.06 108 SER A C 1
ATOM 865 O O . SER A 1 108 ? 10.675 -5.098 -12.552 1.00 90.06 108 SER A O 1
ATOM 867 N N . ALA A 1 109 ? 9.573 -7.039 -12.772 1.00 91.19 109 ALA A N 1
ATOM 868 C CA . ALA A 1 109 ? 10.056 -7.305 -14.127 1.00 91.19 109 ALA A CA 1
ATOM 869 C C . ALA A 1 109 ? 9.560 -6.251 -15.133 1.00 91.19 109 ALA A C 1
ATOM 871 O O . ALA A 1 109 ? 10.332 -5.786 -15.969 1.00 91.19 109 ALA A O 1
ATOM 872 N N . SER A 1 110 ? 8.291 -5.841 -15.025 1.00 87.50 110 SER A N 1
ATOM 873 C CA . SER A 1 110 ? 7.725 -4.773 -15.852 1.00 87.50 110 SER A CA 1
ATOM 874 C C . SER A 1 110 ? 8.384 -3.422 -15.588 1.00 87.50 110 SER A C 1
ATOM 876 O O . SER A 1 110 ? 8.495 -2.628 -16.511 1.00 87.50 110 SER A O 1
ATOM 878 N N . LEU A 1 111 ? 8.786 -3.122 -14.354 1.00 86.38 111 LEU A N 1
ATOM 879 C CA . LEU A 1 111 ? 9.468 -1.870 -14.021 1.00 86.38 111 LEU A CA 1
ATOM 880 C C . LEU A 1 111 ? 10.926 -1.884 -14.482 1.00 86.38 111 LEU A C 1
ATOM 882 O O . LEU A 1 111 ? 11.405 -0.882 -14.997 1.00 86.38 111 LEU A O 1
ATOM 886 N N . ALA A 1 112 ? 11.606 -3.027 -14.376 1.00 86.25 112 ALA A N 1
ATOM 887 C CA . ALA A 1 112 ? 12.980 -3.190 -14.847 1.00 86.25 112 ALA A CA 1
ATOM 888 C C . ALA A 1 112 ? 13.123 -3.002 -16.369 1.00 86.25 112 ALA A C 1
ATOM 890 O O . ALA A 1 112 ? 14.191 -2.6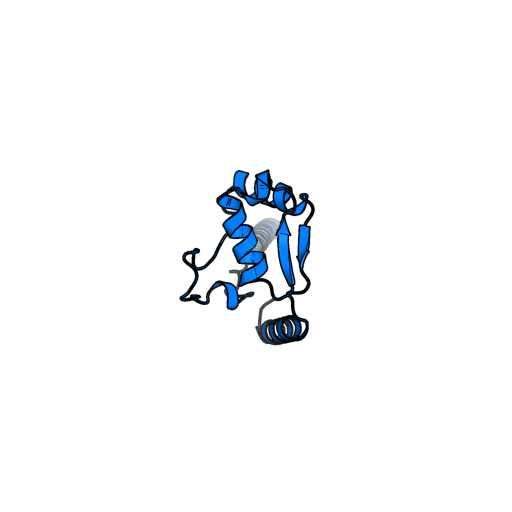20 -16.840 1.00 86.25 112 ALA A O 1
ATOM 891 N N . SER A 1 113 ? 12.061 -3.249 -17.144 1.00 80.69 113 SER A N 1
ATOM 892 C CA . SER A 1 113 ? 12.053 -3.035 -18.595 1.00 80.69 113 SER A CA 1
ATOM 893 C C . SER A 1 113 ? 11.746 -1.594 -19.021 1.00 80.69 113 SER A C 1
ATOM 895 O O . SER A 1 113 ? 11.786 -1.310 -20.218 1.00 80.69 113 SER A O 1
ATOM 897 N N . HIS A 1 114 ? 11.454 -0.679 -18.087 1.00 74.25 114 HIS A N 1
ATOM 898 C CA . HIS A 1 114 ? 11.232 0.733 -18.403 1.00 74.25 114 HIS A CA 1
ATOM 899 C C . HIS A 1 114 ? 12.560 1.511 -18.366 1.00 74.25 114 HIS A C 1
ATOM 901 O O . HIS A 1 114 ? 13.135 1.687 -17.291 1.00 74.25 114 HIS A O 1
ATOM 907 N N . PRO A 1 115 ? 13.057 2.021 -19.510 1.00 58.56 115 PRO A N 1
ATOM 908 C CA . PRO A 1 115 ? 14.268 2.830 -19.534 1.00 58.56 115 PRO A CA 1
ATOM 909 C C . PRO A 1 115 ? 13.996 4.196 -18.886 1.00 58.56 115 PRO A C 1
ATOM 911 O O . PRO A 1 115 ? 13.240 5.010 -19.421 1.00 58.56 115 PRO A O 1
ATOM 914 N N . GLY A 1 116 ? 14.616 4.454 -17.731 1.00 58.69 116 GLY A N 1
ATOM 915 C CA . GLY A 1 116 ? 14.600 5.770 -17.081 1.00 58.69 116 GLY A CA 1
ATOM 916 C C . GLY A 1 116 ? 14.126 5.812 -15.627 1.00 58.69 116 GLY A C 1
ATOM 917 O O . GLY A 1 116 ? 13.449 6.774 -15.260 1.00 58.69 116 GLY A O 1
ATOM 918 N N . ILE A 1 117 ? 14.499 4.819 -14.816 1.00 45.84 117 ILE A N 1
ATOM 919 C CA . ILE A 1 117 ? 14.834 5.056 -13.401 1.00 45.84 117 ILE A CA 1
ATOM 920 C C . ILE A 1 117 ? 16.344 5.288 -13.339 1.00 45.84 117 ILE A C 1
ATOM 922 O O . ILE A 1 117 ? 17.066 4.511 -14.004 1.00 45.84 117 ILE A O 1
#

InterPro domains:
  IPR029170 FAM180 family [PF15173] (28-116)
  IPR029170 FAM180 family [PTHR34034] (7-116)

Solvent-accessible surface area (backbone atoms only — not comparable to full-atom values): 7207 Å² total; per-residue (Å²): 134,62,66,67,57,50,51,51,50,50,53,52,52,53,50,63,70,64,47,74,71,71,74,64,84,67,68,89,49,62,52,39,69,49,84,54,95,87,54,97,64,70,63,64,68,75,61,68,87,45,70,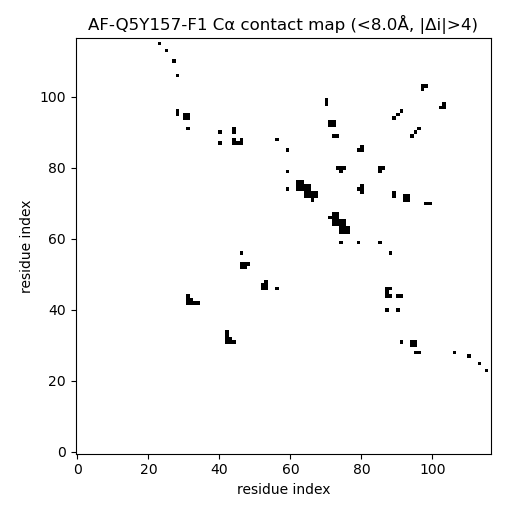70,38,38,54,48,47,51,51,60,68,70,38,60,71,44,71,45,97,87,65,47,60,46,57,68,48,62,74,63,55,67,35,78,73,40,51,41,54,43,45,41,56,62,60,39,52,69,80,50,68,70,52,41,54,51,48,52,55,58,54,72,71,49,92,78,124

Secondary structure (DSSP, 8-state):
--HHHHHHHHHHHHHHHHS--------S-GGGGS--TT--S-SS--S-SSHHHHHHHHHHHHSPEEE-TT--EEES-HHHHH-TTHHHHHHHHHHTS--SHHHHHHHHHHHHTSS--

Radius of gyration: 20.56 Å; Cα contacts (8 Å, |Δi|>4): 77; chains: 1; bounding box: 56×51×34 Å

Sequence (117 aa):
MPWKALMILLLFSSTQATIPRRWNRAPLFPAAHRPKRSLSLPLNPVLQSSLEEVELLYELLLAEIEISPDLMISIKDEELASLRKALNFHAVCNGVIPKRIPDIRRLSASLASHPGI

Organism: Meriones unguiculatus (NCBI:txid10047)

Foldseek 3Di:
DVVVVVVVVVVVVVVVVPPPPPPPPPPLFPLLQDDPVPDPDDSHQDQPPDPVSVVLVVVQVVADWDQDPVRQIAGPPPVSRPDPSCVSVSCCSPRTDDDDPVVVVVSVVVVVPDPDD

Mean predicted aligned error: 11.49 Å

pLDDT: mean 80.34, std 14.92, range [45.84, 95.12]